Protein AF-A0A7W7QF13-F1 (afdb_monomer)

Secondary structure (DSSP, 8-state):
-------SS-PPPP-STT-EEEETTEEEEEETTEEEEE-TT--EEEE-HHHHHHH-EESS----

Structure (mmCIF, N/CA/C/O backbone):
data_AF-A0A7W7QF13-F1
#
_entry.id   AF-A0A7W7QF13-F1
#
loop_
_atom_site.group_PDB
_atom_site.id
_atom_site.type_symbol
_atom_site.label_atom_id
_atom_site.label_alt_id
_atom_site.label_comp_id
_atom_site.label_asym_id
_atom_site.label_entity_id
_atom_site.label_seq_id
_atom_site.pdbx_PDB_ins_code
_atom_site.Cartn_x
_atom_site.Cartn_y
_atom_site.Cartn_z
_atom_site.occupancy
_atom_site.B_iso_or_equiv
_atom_site.auth_seq_id
_atom_site.auth_comp_id
_atom_site.auth_asym_id
_atom_site.auth_atom_id
_atom_site.pdbx_PDB_model_num
ATOM 1 N N . MET A 1 1 ? -17.879 3.864 -17.608 1.00 34.75 1 MET A N 1
ATOM 2 C CA . MET A 1 1 ? -16.771 4.275 -16.720 1.00 34.75 1 MET A CA 1
ATOM 3 C C . MET A 1 1 ? -16.823 3.445 -15.436 1.00 34.75 1 MET A C 1
ATOM 5 O O . MET A 1 1 ? -17.437 3.867 -14.472 1.00 34.75 1 MET A O 1
ATOM 9 N N . ALA A 1 2 ? -16.274 2.230 -15.443 1.00 33.62 2 ALA A N 1
ATOM 10 C CA . ALA A 1 2 ? -16.002 1.437 -14.234 1.00 33.62 2 ALA A CA 1
ATOM 11 C C . ALA A 1 2 ? -15.007 0.335 -14.627 1.00 33.62 2 ALA A C 1
ATOM 13 O O . ALA A 1 2 ? -15.317 -0.854 -14.658 1.00 33.62 2 ALA A O 1
ATOM 14 N N . GLU A 1 3 ? -13.830 0.760 -15.077 1.00 37.19 3 GLU A N 1
ATOM 15 C CA . GLU A 1 3 ? -12.752 -0.148 -15.444 1.00 37.19 3 GLU A CA 1
ATOM 16 C C . GLU A 1 3 ? -12.059 -0.617 -14.166 1.00 37.19 3 GLU A C 1
ATOM 18 O O . GLU A 1 3 ? -11.277 0.132 -13.595 1.00 37.19 3 GLU A O 1
ATOM 23 N N . ASN A 1 4 ? -12.343 -1.837 -13.696 1.00 38.78 4 ASN A N 1
ATOM 24 C CA . ASN A 1 4 ? -11.367 -2.560 -12.874 1.00 38.78 4 ASN A CA 1
ATOM 25 C C . ASN A 1 4 ? -11.595 -4.082 -12.827 1.00 38.78 4 ASN A C 1
ATOM 27 O O . ASN A 1 4 ? -11.595 -4.697 -11.763 1.00 38.78 4 ASN A O 1
ATOM 31 N N . ARG A 1 5 ? -11.762 -4.727 -13.987 1.00 60.31 5 ARG A N 1
ATOM 32 C CA . ARG A 1 5 ? -11.483 -6.167 -14.110 1.00 60.31 5 ARG A CA 1
ATOM 33 C C . ARG A 1 5 ? -10.053 -6.333 -14.615 1.00 60.31 5 ARG A C 1
ATOM 35 O O . ARG A 1 5 ? -9.845 -6.483 -15.810 1.00 60.31 5 ARG A O 1
ATOM 42 N N . LYS A 1 6 ? -9.060 -6.273 -13.727 1.00 43.72 6 LYS A N 1
ATOM 43 C CA . LYS A 1 6 ? -7.687 -6.680 -14.071 1.00 43.72 6 LYS A CA 1
ATOM 44 C C . LYS A 1 6 ? -7.352 -7.992 -13.385 1.00 43.72 6 LYS A C 1
ATOM 46 O O . LYS A 1 6 ? -6.519 -8.061 -12.489 1.00 43.72 6 LYS A O 1
ATOM 51 N N . THR A 1 7 ? -8.022 -9.050 -13.822 1.00 51.84 7 THR A N 1
ATOM 52 C CA . THR A 1 7 ? -7.402 -10.370 -13.807 1.00 51.84 7 THR A CA 1
ATOM 53 C C . THR A 1 7 ? -6.323 -10.394 -14.889 1.00 51.84 7 THR A C 1
ATOM 55 O O . THR A 1 7 ? -6.586 -10.073 -16.043 1.00 51.84 7 THR A O 1
ATOM 58 N N . THR A 1 8 ? -5.118 -10.799 -14.481 1.00 51.69 8 TH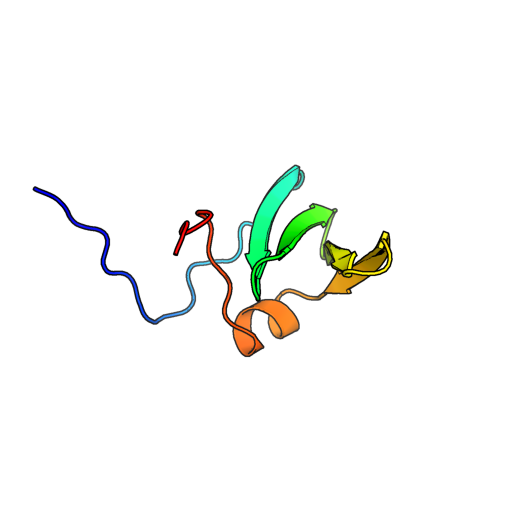R A N 1
ATOM 59 C CA . THR A 1 8 ? -4.045 -11.325 -15.341 1.00 51.69 8 THR A CA 1
ATOM 60 C C . THR A 1 8 ? -3.191 -10.299 -16.095 1.00 51.69 8 THR A C 1
ATOM 62 O O . THR A 1 8 ? -3.505 -9.882 -17.203 1.00 51.69 8 THR A O 1
ATOM 65 N N . THR A 1 9 ? -2.043 -9.952 -15.499 1.00 45.84 9 THR A N 1
ATOM 66 C CA . THR A 1 9 ? -0.677 -10.042 -16.076 1.00 45.84 9 THR A CA 1
ATOM 67 C C . THR A 1 9 ? 0.230 -9.127 -15.260 1.00 45.84 9 THR A C 1
ATOM 69 O O . THR A 1 9 ? 0.124 -7.912 -15.368 1.00 45.84 9 THR A O 1
ATOM 72 N N . ALA A 1 10 ? 1.066 -9.723 -14.401 1.00 54.59 10 ALA A N 1
ATOM 73 C CA . ALA A 1 10 ? 2.234 -9.121 -13.751 1.00 54.59 10 ALA A CA 1
ATOM 74 C C . ALA A 1 10 ? 2.233 -7.581 -13.668 1.00 54.59 10 ALA A C 1
ATOM 76 O O . ALA A 1 10 ? 3.071 -6.931 -14.292 1.00 54.59 10 ALA A O 1
ATOM 77 N N . SER A 1 11 ? 1.320 -6.983 -12.890 1.00 58.06 11 SER A N 1
ATOM 78 C CA . SER A 1 11 ? 1.507 -5.578 -12.519 1.00 58.06 11 SER A CA 1
ATOM 79 C C . SER A 1 11 ? 2.903 -5.449 -11.906 1.00 58.06 11 SER A C 1
ATOM 81 O O . SER A 1 11 ? 3.325 -6.363 -11.192 1.00 58.06 11 SER A O 1
ATOM 83 N N . PRO A 1 12 ? 3.673 -4.397 -12.217 1.00 63.03 12 PRO A N 1
ATOM 84 C CA . PRO A 1 12 ? 4.988 -4.238 -11.627 1.00 63.03 12 PRO A CA 1
ATOM 85 C C . PRO A 1 12 ? 4.816 -4.210 -10.113 1.00 63.03 12 PRO A C 1
ATOM 87 O O . PRO A 1 12 ? 3.987 -3.465 -9.577 1.00 63.03 12 PRO A O 1
ATOM 90 N N . LEU A 1 13 ? 5.551 -5.089 -9.430 1.00 68.00 13 LEU A N 1
ATOM 91 C CA . LEU A 1 13 ? 5.581 -5.053 -7.983 1.00 68.00 13 LEU A CA 1
ATOM 92 C C . LEU A 1 13 ? 6.119 -3.681 -7.592 1.00 68.00 13 LEU A C 1
ATOM 94 O O . LEU A 1 13 ? 7.160 -3.267 -8.104 1.00 68.00 13 LEU A O 1
ATOM 98 N N . PRO A 1 14 ? 5.416 -2.962 -6.718 1.00 69.19 14 PRO A N 1
ATOM 99 C CA . PRO A 1 14 ? 5.926 -1.710 -6.210 1.00 69.19 14 PRO A CA 1
ATOM 100 C C . PRO A 1 14 ? 7.243 -1.968 -5.484 1.00 69.19 14 PRO A C 1
ATOM 102 O O . PRO A 1 14 ? 7.298 -2.710 -4.505 1.00 69.19 14 PRO A O 1
ATOM 105 N N . THR A 1 15 ? 8.304 -1.367 -6.002 1.00 70.88 15 THR A N 1
ATOM 106 C CA . THR A 1 15 ? 9.649 -1.435 -5.428 1.00 70.88 15 THR A CA 1
ATOM 107 C C . THR A 1 15 ? 9.841 -0.432 -4.293 1.00 70.88 15 THR A C 1
ATOM 109 O O . THR A 1 15 ? 10.834 -0.507 -3.580 1.00 70.88 15 THR A O 1
ATOM 112 N N . THR A 1 16 ? 8.889 0.483 -4.097 1.00 76.56 16 THR A N 1
ATOM 113 C CA . THR A 1 16 ? 8.869 1.447 -2.994 1.00 76.56 16 THR A CA 1
ATOM 114 C C . THR A 1 16 ? 8.634 0.741 -1.657 1.00 76.56 16 THR A C 1
ATOM 116 O O . THR A 1 16 ? 7.680 -0.030 -1.518 1.00 76.56 16 THR A O 1
ATOM 119 N N . GLN A 1 17 ? 9.479 1.035 -0.668 1.00 75.81 17 GLN A N 1
ATOM 120 C CA . GLN A 1 17 ? 9.294 0.593 0.717 1.00 75.81 17 GLN A CA 1
ATOM 121 C C . GLN A 1 17 ? 7.965 1.109 1.299 1.00 75.81 17 GLN A C 1
ATOM 123 O O . GLN A 1 17 ? 7.436 2.136 0.871 1.00 75.81 17 GLN A O 1
ATOM 128 N N . GLY A 1 18 ? 7.409 0.383 2.273 1.00 73.75 18 GLY A N 1
ATOM 129 C CA . GLY A 1 18 ? 6.202 0.787 3.002 1.00 73.75 18 GLY A CA 1
ATOM 130 C C . GLY A 1 18 ? 4.889 0.596 2.238 1.00 73.75 18 GLY A C 1
ATOM 131 O O . GLY A 1 18 ? 3.825 0.966 2.732 1.00 73.75 18 GLY A O 1
AT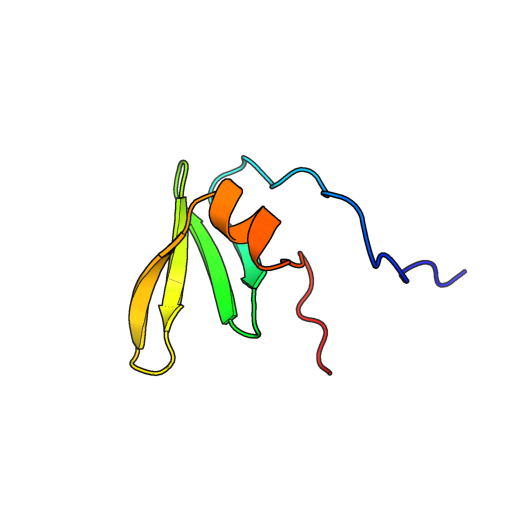OM 132 N N . ARG A 1 19 ? 4.917 0.008 1.036 1.00 85.88 19 ARG A N 1
ATOM 133 C CA . ARG A 1 19 ? 3.691 -0.298 0.286 1.00 85.88 19 ARG A CA 1
ATOM 134 C C . ARG A 1 19 ? 3.079 -1.621 0.730 1.00 85.88 19 ARG A C 1
ATOM 136 O O . ARG A 1 19 ? 3.800 -2.543 1.077 1.00 85.88 19 ARG A O 1
ATOM 143 N N . VAL A 1 20 ? 1.757 -1.746 0.658 1.00 86.94 20 VAL A N 1
ATOM 144 C CA . VAL A 1 20 ? 1.035 -2.963 1.063 1.00 86.94 20 VAL A CA 1
ATOM 145 C C . VAL A 1 20 ? 0.393 -3.640 -0.148 1.00 86.94 20 VAL A C 1
ATOM 147 O O . VAL A 1 20 ? -0.145 -2.971 -1.031 1.00 86.94 20 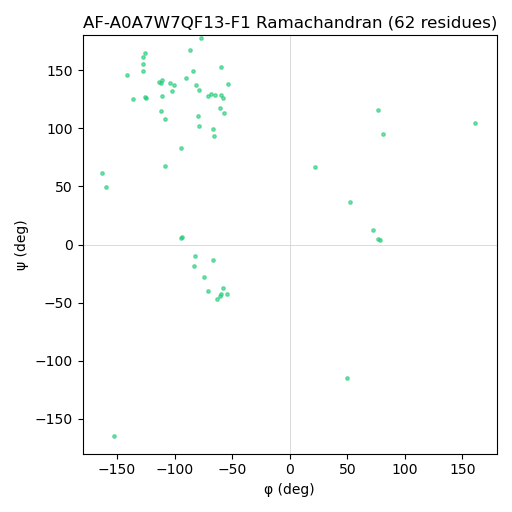VAL A O 1
ATOM 150 N N . VAL A 1 21 ? 0.448 -4.970 -0.188 1.00 87.25 21 VAL A N 1
ATOM 151 C CA . VAL A 1 21 ? -0.254 -5.830 -1.152 1.00 87.25 21 VAL A CA 1
ATOM 152 C C . VAL A 1 21 ? -1.049 -6.902 -0.420 1.00 87.25 21 VAL A C 1
ATOM 154 O O . VAL A 1 21 ? -0.789 -7.223 0.736 1.00 87.25 21 VAL A O 1
ATOM 157 N N . TRP A 1 22 ? -2.005 -7.490 -1.123 1.00 85.94 22 TRP A N 1
ATOM 158 C CA . TRP A 1 22 ? -2.830 -8.590 -0.656 1.00 85.94 22 TRP A CA 1
ATOM 159 C C . TRP A 1 22 ? -2.469 -9.856 -1.418 1.00 85.94 22 TRP A C 1
ATOM 161 O O . TRP A 1 22 ? -2.458 -9.864 -2.646 1.00 85.94 22 TRP A O 1
ATOM 171 N N . CYS A 1 23 ? -2.181 -10.931 -0.695 1.00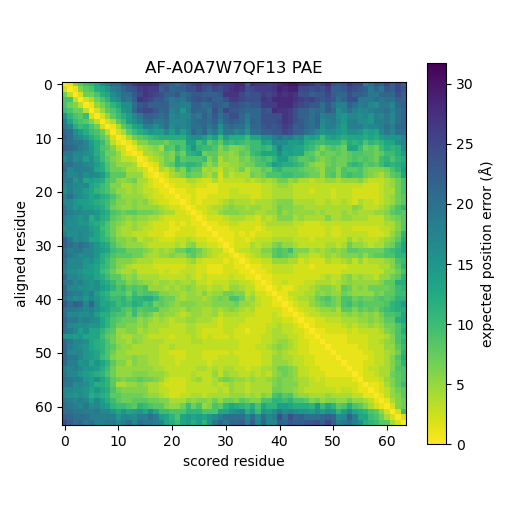 83.75 23 CYS A N 1
ATOM 172 C CA . CYS A 1 23 ? -1.879 -12.239 -1.262 1.00 83.75 23 CYS A CA 1
ATOM 173 C C . CYS A 1 23 ? -2.627 -13.297 -0.457 1.00 83.75 23 CYS A C 1
ATOM 175 O O . CYS A 1 23 ? -2.491 -13.349 0.765 1.00 83.75 23 CYS A O 1
ATOM 177 N N . GLN A 1 24 ? -3.434 -14.130 -1.123 1.00 81.31 24 GLN A N 1
ATOM 178 C CA . GLN A 1 24 ? -4.192 -15.205 -0.463 1.00 81.31 24 GLN A CA 1
ATOM 179 C C . GLN A 1 24 ? -5.032 -14.707 0.738 1.00 81.31 24 GLN A C 1
ATOM 181 O O . GLN A 1 24 ? -5.099 -15.374 1.769 1.00 81.31 24 GLN A O 1
ATOM 186 N N . GLY A 1 25 ? -5.604 -13.500 0.642 1.00 81.44 25 GLY A N 1
ATOM 187 C CA . GLY A 1 25 ? -6.389 -12.878 1.718 1.00 81.44 25 GLY A CA 1
ATOM 188 C C . GLY A 1 25 ? -5.579 -12.248 2.859 1.00 81.44 25 GLY A C 1
ATOM 189 O O . GLY A 1 25 ? -6.172 -11.752 3.811 1.00 81.44 25 GLY A O 1
ATOM 190 N N . ARG A 1 26 ? -4.244 -12.221 2.775 1.00 85.50 26 ARG A N 1
ATOM 191 C CA . ARG A 1 26 ? -3.361 -11.647 3.803 1.00 85.50 26 ARG A CA 1
ATOM 192 C C . ARG A 1 26 ? -2.685 -10.381 3.301 1.00 85.50 26 ARG A C 1
ATOM 194 O O . ARG A 1 26 ? -2.275 -10.318 2.141 1.00 85.50 26 ARG A O 1
ATOM 201 N N . ALA A 1 27 ? -2.558 -9.397 4.186 1.00 87.06 27 ALA A N 1
ATOM 202 C CA . ALA A 1 27 ? -1.801 -8.184 3.920 1.00 87.06 27 ALA A CA 1
ATOM 203 C C . ALA A 1 27 ? -0.301 -8.456 4.083 1.00 87.06 27 ALA A C 1
ATOM 205 O O . ALA A 1 27 ? 0.133 -9.050 5.071 1.00 87.06 27 ALA A O 1
ATOM 206 N N . LEU A 1 28 ? 0.478 -8.004 3.110 1.00 87.88 28 LEU A N 1
ATOM 207 C CA . LEU A 1 28 ? 1.931 -8.048 3.114 1.00 87.88 28 LEU A CA 1
ATOM 208 C C . LEU A 1 28 ? 2.441 -6.627 2.882 1.00 87.88 28 LEU A C 1
ATOM 210 O O . LEU A 1 28 ? 2.064 -5.993 1.897 1.00 87.88 28 LEU A O 1
ATOM 214 N N . VAL A 1 29 ? 3.297 -6.132 3.764 1.00 89.12 29 VAL A N 1
ATOM 215 C CA . VAL A 1 29 ? 4.012 -4.867 3.607 1.00 89.12 29 VAL A CA 1
ATOM 216 C C . VAL A 1 29 ? 5.347 -5.099 2.900 1.00 89.12 29 VAL A C 1
ATOM 218 O O . VAL A 1 29 ? 5.999 -6.127 3.080 1.00 89.12 29 VAL A O 1
ATOM 221 N N . ARG A 1 30 ? 5.749 -4.155 2.052 1.00 87.25 30 ARG A N 1
ATOM 222 C CA . ARG A 1 30 ? 7.055 -4.131 1.408 1.00 87.25 30 ARG A CA 1
ATOM 223 C C . ARG A 1 30 ? 8.070 -3.590 2.399 1.00 87.25 30 ARG A C 1
ATOM 225 O O . ARG A 1 30 ? 8.073 -2.394 2.684 1.00 87.25 30 ARG A O 1
ATOM 232 N N . GLU A 1 31 ? 8.953 -4.463 2.849 1.00 87.38 31 GLU A N 1
ATOM 233 C CA . GLU A 1 31 ? 10.145 -4.098 3.604 1.00 87.38 31 GLU A CA 1
ATOM 234 C C . GLU A 1 31 ? 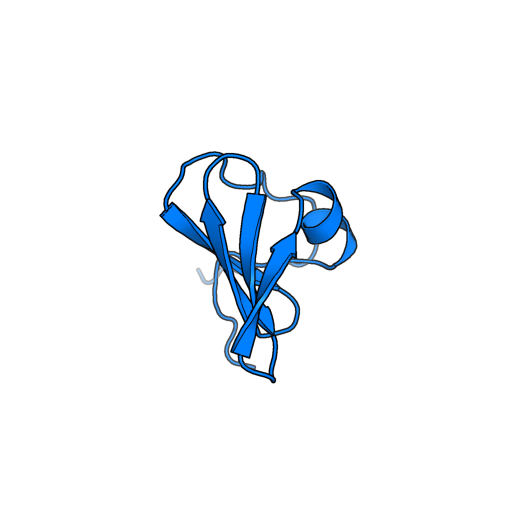11.363 -4.380 2.732 1.00 87.38 31 GLU A C 1
ATOM 236 O O . GLU A 1 31 ? 11.617 -5.526 2.352 1.00 87.38 31 GLU A O 1
ATOM 241 N N . ASP A 1 32 ? 12.086 -3.328 2.351 1.00 82.81 32 ASP A N 1
ATOM 242 C CA . ASP A 1 32 ? 13.227 -3.413 1.434 1.00 82.81 32 ASP A CA 1
ATOM 243 C C . ASP A 1 32 ? 12.911 -4.202 0.150 1.00 82.81 32 ASP A C 1
ATOM 245 O O . ASP A 1 32 ? 12.078 -3.811 -0.675 1.00 82.81 32 ASP A O 1
ATOM 249 N N . ALA A 1 33 ? 13.589 -5.340 -0.018 1.00 82.50 33 ALA A N 1
ATOM 250 C CA . ALA A 1 33 ? 13.453 -6.258 -1.132 1.00 82.50 33 ALA A CA 1
ATOM 251 C C . ALA A 1 33 ? 12.468 -7.414 -0.851 1.00 82.50 33 ALA A C 1
ATOM 253 O O . ALA A 1 33 ? 12.320 -8.315 -1.679 1.00 82.50 33 ALA A O 1
ATOM 254 N N . ARG A 1 34 ? 11.773 -7.411 0.294 1.00 86.81 34 ARG A N 1
ATOM 255 C CA . ARG A 1 34 ? 10.936 -8.518 0.781 1.00 86.81 34 ARG A CA 1
ATOM 256 C C . ARG A 1 34 ? 9.523 -8.060 1.128 1.00 86.81 34 ARG A C 1
ATOM 258 O O . ARG A 1 34 ? 9.250 -6.898 1.389 1.00 86.81 34 ARG A O 1
ATOM 265 N N . TRP A 1 35 ? 8.599 -9.003 1.084 1.00 89.25 35 TRP A N 1
ATOM 266 C CA . TRP A 1 35 ? 7.203 -8.803 1.440 1.00 89.25 35 TRP A CA 1
ATOM 267 C C . TRP A 1 35 ? 6.934 -9.496 2.757 1.00 89.25 35 TRP A C 1
ATOM 269 O O . TRP A 1 35 ? 6.927 -10.722 2.816 1.00 89.25 35 TRP A O 1
ATOM 279 N N . VAL A 1 36 ? 6.756 -8.717 3.812 1.00 91.00 36 VAL A N 1
ATOM 280 C CA . VAL A 1 36 ? 6.552 -9.216 5.165 1.00 91.00 36 VAL A CA 1
ATOM 281 C C . VAL A 1 36 ? 5.075 -9.119 5.498 1.00 91.00 36 VAL A C 1
ATOM 283 O O . VAL A 1 36 ? 4.444 -8.092 5.294 1.00 91.00 36 VAL A O 1
ATOM 286 N N . GLY A 1 37 ? 4.497 -10.183 6.025 1.00 90.31 37 GLY A N 1
ATOM 287 C CA . GLY A 1 37 ? 3.209 -10.094 6.697 1.00 90.31 37 GLY A CA 1
ATOM 288 C C . GLY A 1 37 ? 3.085 -11.182 7.735 1.00 90.31 37 GLY A C 1
ATOM 289 O O . GLY A 1 37 ? 4.072 -11.805 8.116 1.00 90.31 37 GLY A O 1
ATOM 290 N N . VAL A 1 38 ? 1.867 -11.405 8.195 1.00 89.44 38 VAL A N 1
ATOM 291 C CA . VAL A 1 38 ? 1.581 -12.385 9.239 1.00 89.44 38 VAL A CA 1
ATOM 292 C C . VAL A 1 38 ? 0.777 -13.539 8.660 1.00 89.44 38 VAL A C 1
ATOM 294 O O . VAL A 1 38 ? -0.105 -13.337 7.821 1.00 89.44 38 VAL A O 1
ATOM 297 N N . ASP A 1 39 ? 1.111 -14.761 9.066 1.00 84.00 39 ASP A N 1
ATOM 298 C CA . ASP A 1 39 ? 0.232 -15.908 8.838 1.00 84.00 39 ASP A CA 1
ATOM 299 C C . ASP A 1 39 ? -0.948 -15.913 9.828 1.00 84.00 39 ASP A C 1
ATOM 301 O O . ASP A 1 39 ? -1.049 -15.053 10.704 1.00 84.00 39 ASP A O 1
ATOM 305 N N . ASP A 1 40 ? -1.860 -16.880 9.705 1.00 80.62 40 ASP A N 1
ATOM 306 C CA . ASP A 1 40 ? -3.050 -16.964 10.573 1.00 80.62 40 ASP A CA 1
ATOM 307 C C . ASP A 1 40 ? -2.714 -17.274 12.036 1.00 80.62 40 ASP A C 1
ATOM 309 O O . ASP A 1 40 ? -3.561 -17.136 12.912 1.00 80.62 40 ASP A O 1
ATOM 313 N N . LYS A 1 41 ? -1.479 -17.704 12.315 1.00 84.75 41 LYS A N 1
ATOM 314 C CA . LYS A 1 41 ? -0.958 -17.934 13.664 1.00 84.75 41 LYS A CA 1
ATOM 315 C C . LYS A 1 41 ? -0.224 -16.703 14.204 1.00 84.75 41 LYS A C 1
ATOM 317 O O . LYS A 1 41 ? 0.400 -16.793 15.259 1.00 84.75 41 LYS A O 1
ATOM 322 N N . GLY A 1 42 ? -0.254 -15.583 13.478 1.00 84.06 42 GLY A N 1
ATOM 323 C CA . GLY A 1 42 ? 0.440 -14.351 13.835 1.00 84.06 42 GLY A CA 1
ATOM 324 C C . GLY A 1 42 ? 1.957 -14.425 13.665 1.00 84.06 42 GLY A C 1
ATOM 325 O O . GLY A 1 42 ? 2.660 -13.552 14.170 1.00 84.06 42 GLY A O 1
ATOM 326 N N . ARG A 1 43 ? 2.497 -15.450 12.985 1.00 86.62 43 ARG A N 1
ATOM 327 C CA . ARG A 1 43 ? 3.950 -15.542 12.789 1.00 86.62 43 ARG A CA 1
ATOM 328 C C . ARG A 1 43 ? 4.378 -14.662 11.616 1.00 86.62 43 ARG A C 1
ATOM 330 O O . ARG A 1 43 ? 3.721 -14.693 10.570 1.00 86.62 43 ARG A O 1
ATOM 337 N N . PRO A 1 44 ? 5.487 -13.914 11.753 1.00 86.50 44 PRO A N 1
ATOM 338 C CA . PRO A 1 44 ? 6.021 -13.127 10.657 1.00 86.50 44 PRO A CA 1
ATOM 339 C C . PRO A 1 44 ? 6.481 -14.059 9.535 1.00 86.50 44 PRO A C 1
ATOM 341 O O . PRO A 1 44 ? 7.244 -15.004 9.747 1.00 86.50 44 PRO A O 1
ATOM 344 N N . ARG A 1 45 ? 6.014 -13.779 8.322 1.00 88.50 45 ARG A N 1
ATOM 345 C CA . ARG A 1 45 ? 6.365 -14.503 7.107 1.00 88.50 45 ARG A CA 1
ATOM 346 C C . ARG A 1 45 ? 6.875 -13.521 6.069 1.00 88.50 45 ARG A C 1
ATOM 348 O O . ARG A 1 45 ? 6.191 -12.560 5.730 1.00 88.50 45 ARG A O 1
ATOM 355 N N . SER A 1 46 ? 8.061 -13.799 5.544 1.00 89.94 46 SER A N 1
ATOM 356 C CA . SER A 1 46 ? 8.648 -13.061 4.433 1.00 89.94 46 SER A CA 1
ATOM 357 C C . SER A 1 46 ? 8.459 -13.826 3.123 1.00 89.94 46 SER A C 1
ATOM 359 O O . SER A 1 46 ? 8.586 -15.050 3.062 1.00 89.94 46 SER A O 1
ATOM 361 N N . LEU A 1 47 ? 8.108 -13.100 2.070 1.00 87.50 47 LEU A N 1
ATOM 362 C CA . LEU A 1 47 ? 7.945 -13.589 0.708 1.00 87.50 47 LEU A CA 1
ATOM 363 C C . LEU A 1 47 ? 8.783 -12.731 -0.236 1.00 87.50 47 LEU A C 1
ATOM 365 O O . LEU A 1 47 ? 8.988 -11.537 -0.009 1.00 87.50 47 LEU A O 1
ATOM 369 N N . THR A 1 48 ? 9.266 -13.339 -1.311 1.00 87.50 48 THR A N 1
ATOM 370 C CA . THR A 1 48 ? 9.954 -12.610 -2.379 1.00 87.50 48 THR A CA 1
ATOM 371 C C . THR A 1 48 ? 8.960 -12.067 -3.407 1.00 87.50 48 THR A C 1
ATOM 373 O O . THR A 1 48 ? 7.786 -12.445 -3.450 1.00 87.50 48 THR A O 1
ATOM 376 N N . ASP A 1 49 ? 9.425 -11.171 -4.271 1.00 83.81 49 ASP A N 1
ATOM 377 C CA . ASP A 1 49 ? 8.693 -10.771 -5.476 1.00 83.81 49 ASP A CA 1
ATOM 378 C C . ASP A 1 49 ? 8.304 -11.976 -6.354 1.00 83.81 49 ASP A C 1
ATOM 380 O O . ASP A 1 49 ? 7.156 -12.071 -6.799 1.00 83.81 49 ASP A O 1
ATOM 384 N N . ALA A 1 50 ? 9.215 -12.933 -6.547 1.00 85.88 50 ALA A N 1
ATOM 385 C CA . ALA A 1 50 ? 8.947 -14.175 -7.265 1.00 85.88 50 ALA A CA 1
ATOM 386 C C . ALA A 1 50 ? 7.830 -15.002 -6.606 1.00 85.88 50 ALA A C 1
ATOM 388 O O . ALA A 1 50 ? 6.942 -15.498 -7.305 1.00 85.88 50 ALA A O 1
ATOM 389 N N . ASP A 1 51 ? 7.824 -15.111 -5.273 1.00 87.19 51 ASP A N 1
ATOM 390 C CA . ASP A 1 51 ? 6.747 -15.778 -4.534 1.00 87.19 51 ASP A CA 1
ATOM 391 C C . ASP A 1 51 ? 5.396 -15.110 -4.762 1.00 87.19 51 ASP A C 1
ATOM 393 O O . ASP A 1 51 ? 4.401 -15.798 -4.997 1.00 87.19 51 ASP A O 1
ATOM 397 N N . LEU A 1 52 ? 5.344 -13.777 -4.716 1.00 84.69 52 LEU A N 1
ATOM 398 C CA . LEU A 1 52 ? 4.100 -13.061 -4.964 1.00 84.69 52 LEU A CA 1
ATOM 399 C C . LEU A 1 52 ? 3.603 -13.288 -6.386 1.00 84.69 52 LEU A C 1
ATOM 401 O O . LEU A 1 52 ? 2.433 -13.619 -6.575 1.00 84.69 52 LEU A O 1
ATOM 405 N N . ARG A 1 53 ? 4.485 -13.163 -7.385 1.00 83.50 53 ARG A N 1
ATOM 406 C CA . ARG A 1 53 ? 4.136 -13.394 -8.797 1.00 83.50 53 ARG A CA 1
ATOM 407 C C . ARG A 1 53 ? 3.586 -14.803 -9.021 1.00 83.50 53 ARG A C 1
ATOM 409 O O . ARG A 1 53 ? 2.641 -14.949 -9.786 1.00 83.50 53 ARG A O 1
ATOM 416 N N . ARG A 1 54 ? 4.125 -15.812 -8.327 1.00 84.69 54 ARG A N 1
ATOM 417 C CA . ARG A 1 54 ? 3.630 -17.199 -8.379 1.00 84.69 54 ARG A CA 1
ATOM 418 C C . ARG A 1 54 ? 2.279 -17.383 -7.689 1.00 84.69 54 ARG A C 1
ATOM 420 O O . ARG A 1 54 ? 1.456 -18.146 -8.176 1.00 84.69 54 ARG A O 1
ATOM 427 N N . ARG A 1 55 ? 2.062 -16.726 -6.548 1.00 83.12 55 ARG A N 1
ATOM 428 C CA . ARG A 1 55 ? 0.855 -16.901 -5.718 1.00 83.12 55 ARG A CA 1
ATOM 429 C C . ARG A 1 55 ? -0.337 -16.069 -6.186 1.00 83.12 55 ARG A C 1
ATOM 431 O O . ARG A 1 55 ? -1.458 -16.384 -5.812 1.00 83.12 55 ARG A O 1
ATOM 438 N N . GLY A 1 56 ? -0.095 -15.035 -6.989 1.00 84.12 56 GLY A N 1
ATOM 439 C CA . GLY A 1 56 ? -1.113 -14.062 -7.365 1.00 84.12 56 GLY A CA 1
ATOM 440 C C . GLY A 1 56 ? -1.371 -13.085 -6.218 1.00 84.12 56 GLY A C 1
ATOM 441 O O . GLY A 1 56 ? -1.823 -13.453 -5.136 1.00 84.12 56 GLY A O 1
ATOM 442 N N . TRP A 1 57 ? -1.066 -11.815 -6.454 1.00 85.38 57 TRP A N 1
ATOM 443 C CA . TRP A 1 57 ? -1.225 -10.741 -5.479 1.00 85.38 57 TRP A CA 1
ATOM 444 C C . TRP A 1 57 ? -2.065 -9.607 -6.067 1.00 85.38 57 TRP A C 1
ATOM 446 O O . TRP A 1 57 ? -2.293 -9.538 -7.275 1.00 85.38 57 TRP A O 1
ATOM 456 N N . SER A 1 58 ? -2.551 -8.712 -5.214 1.00 81.06 58 SER A N 1
ATOM 457 C CA . SER A 1 58 ? -3.367 -7.559 -5.602 1.00 81.06 58 SER A CA 1
ATOM 458 C C . SER A 1 58 ? -3.007 -6.330 -4.774 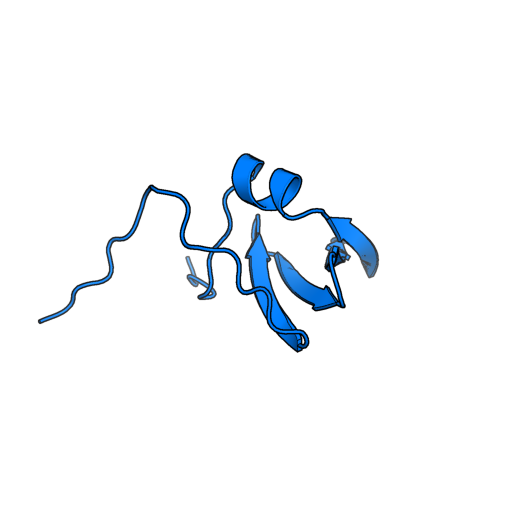1.00 81.06 58 SER A C 1
ATOM 460 O O . SER A 1 58 ? -2.674 -6.444 -3.599 1.00 81.06 58 SER A O 1
ATOM 462 N N . LEU A 1 59 ? -3.072 -5.137 -5.372 1.00 77.88 59 LEU A N 1
ATOM 463 C CA . LEU A 1 59 ? -2.862 -3.873 -4.643 1.00 77.88 59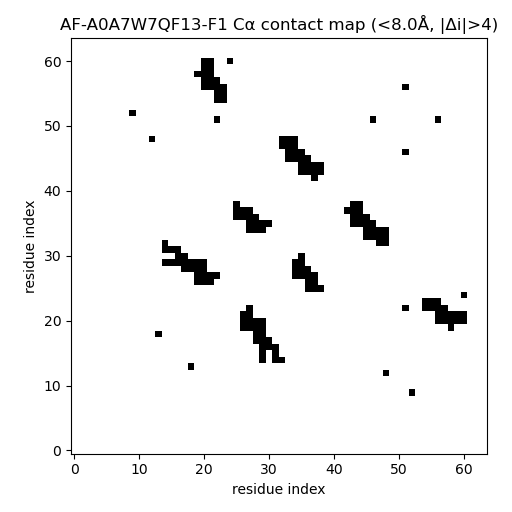 LEU A CA 1
ATOM 464 C C . L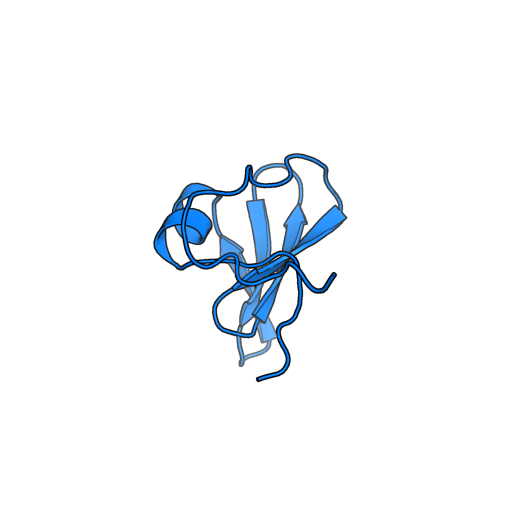EU A 1 59 ? -4.051 -3.499 -3.763 1.00 77.88 59 LEU A C 1
ATOM 466 O O . LEU A 1 59 ? -3.897 -2.828 -2.750 1.00 77.88 59 LEU A O 1
ATOM 470 N N . THR A 1 60 ? -5.242 -3.934 -4.149 1.00 74.94 60 THR A N 1
ATOM 471 C CA . THR A 1 60 ? -6.478 -3.655 -3.432 1.00 74.94 60 THR A CA 1
ATOM 472 C C . THR A 1 60 ? -6.908 -4.888 -2.662 1.00 74.94 60 THR A C 1
ATOM 474 O O . THR A 1 60 ? -6.883 -5.996 -3.204 1.00 74.94 60 THR A O 1
ATOM 477 N N . ARG A 1 61 ? -7.382 -4.689 -1.427 1.00 67.12 61 ARG A N 1
ATOM 478 C CA . ARG A 1 61 ? -8.193 -5.694 -0.743 1.00 67.12 61 ARG A CA 1
ATOM 479 C C . ARG A 1 61 ? -9.488 -5.814 -1.532 1.00 67.12 61 ARG A C 1
ATOM 481 O O . ARG A 1 61 ? -10.403 -5.026 -1.318 1.00 67.12 61 ARG A O 1
ATOM 488 N N . MET A 1 62 ? -9.560 -6.746 -2.477 1.00 59.88 62 MET A N 1
ATOM 489 C CA . MET A 1 62 ? -10.866 -7.161 -2.969 1.00 59.88 62 MET A CA 1
ATOM 490 C C . MET A 1 62 ? -11.544 -7.851 -1.789 1.00 59.88 62 MET A C 1
ATOM 492 O O . MET A 1 62 ? -11.207 -8.981 -1.444 1.00 59.88 62 MET A O 1
ATOM 496 N N . ALA A 1 63 ? -12.417 -7.107 -1.107 1.00 48.72 63 ALA A N 1
ATOM 497 C CA . ALA A 1 63 ? -13.448 -7.706 -0.283 1.00 48.72 63 ALA A CA 1
ATOM 498 C C . ALA A 1 63 ? -14.236 -8.610 -1.231 1.00 48.72 63 ALA A C 1
ATOM 500 O O . ALA A 1 63 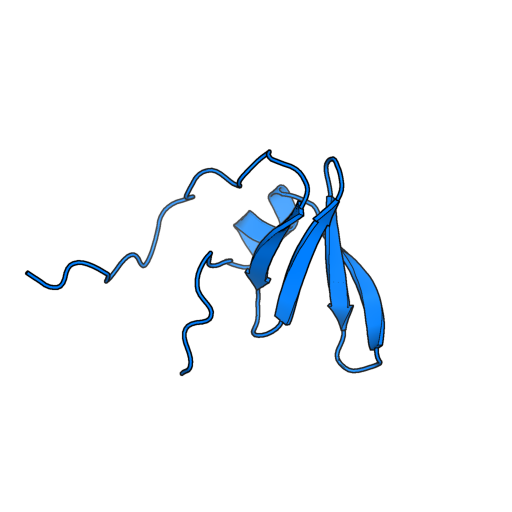? -14.772 -8.130 -2.232 1.00 48.72 63 ALA A O 1
ATOM 501 N N . ARG A 1 64 ? -14.146 -9.917 -1.004 1.00 50.25 64 ARG A N 1
ATOM 502 C CA . ARG A 1 64 ? -14.966 -10.876 -1.729 1.00 50.25 64 ARG A CA 1
ATOM 503 C C . ARG A 1 64 ? -16.360 -10.878 -1.128 1.00 50.25 64 ARG A C 1
ATOM 505 O O . ARG A 1 64 ? -16.437 -10.720 0.111 1.00 50.25 64 ARG A O 1
#

Radius of gyration: 12.08 Å; Cα contacts (8 Å, |Δi|>4): 86; chains: 1; bounding box: 30×22×31 Å

pLDDT: mean 75.29, std 16.15, range [33.62, 91.0]

Sequence (64 aa):
MAENRKTTTASPLPTTQGRVVWCQGRALVREDARWVGVDDKGRPRSLTDADLRRRGWSLTRMAR

Mean predicted aligned error: 8.78 Å

Organism: NCBI:txid1768010

Foldseek 3Di:
DDDDPDDDDCDPDPQDFQAWKAFPNWIWGDDHQWTWTADPVRDIDIDGPVRCVVRPMGSDPPPD

Solvent-accessible surface area (backbone atoms only — not comparable to full-atom values): 4134 Å² total; per-residue (Å²): 144,82,91,78,86,79,78,86,74,86,70,80,75,78,73,55,63,77,41,62,34,28,42,91,91,32,64,26,37,26,52,72,85,32,31,38,30,53,48,100,84,66,46,83,42,78,38,46,66,68,53,40,69,72,68,50,63,35,76,57,82,74,81,125

Nearest PDB structures (foldseek):
  3lze-assembly1_A  TM=6.065E-01  e=1.787E+00  Plasmodium vivax
  3m0n-assembly1_A  TM=6.101E-01  e=1.787E+00  Plasmodium vivax
  2a0s-assembly1_A  TM=6.080E-01  e=2.426E+00  Plasmodium vivax
  9au2-assembly1_B  TM=4.467E-01  e=5.053E+00  Severe acute respiratory syndrome coronavirus 2
  5kbt-assembly1_A  TM=4.062E-01  e=6.453E+00  Rattus norvegicus